Protein AF-A0A957Z2F9-F1 (afdb_monomer)

Radius of gyration: 18.83 Å; Cα contacts (8 Å, |Δi|>4): 96; chains: 1; bounding box: 48×30×66 Å

Nearest PDB structures (foldseek):
  8w6j-assembly1_A  TM=4.177E-01  e=9.562E+00  Escherichia coli K-12

Secondary structure (DSSP, 8-state):
-----HHHHHHHHHHHHHHHHHHHHHHHHHS-SSPPTTHHHHHHHHHHHHHHHHHHHHHHHHHHHTT-TTHHHHHHHHHHHHHHHHHHHHHHS----TTS---HHHHHHHHHHHHHHHHHHHHHHHHHHHHHHHHHHHHHHHHHH-

Structure (mmCIF, N/CA/C/O backbone):
data_AF-A0A957Z2F9-F1
#
_entry.id   AF-A0A957Z2F9-F1
#
loop_
_atom_site.group_PDB
_atom_site.id
_atom_site.type_symbol
_atom_site.label_atom_id
_atom_site.label_alt_id
_atom_site.label_comp_id
_atom_site.label_asym_id
_atom_site.label_entity_id
_atom_site.label_seq_id
_atom_site.pdbx_PDB_ins_code
_atom_site.Cartn_x
_atom_site.Cartn_y
_atom_site.Cartn_z
_atom_site.occupancy
_atom_site.B_iso_or_equiv
_atom_site.auth_seq_id
_atom_site.auth_comp_id
_atom_site.auth_asym_id
_atom_site.auth_atom_id
_atom_site.pdbx_PDB_model_num
ATOM 1 N N . MET A 1 1 ? -24.650 16.024 15.416 1.00 49.66 1 MET A N 1
ATOM 2 C CA . MET A 1 1 ? -23.796 15.038 14.707 1.00 49.66 1 MET A CA 1
ATOM 3 C C . MET A 1 1 ? -22.388 15.613 14.483 1.00 49.66 1 MET A C 1
ATOM 5 O O . MET A 1 1 ? -21.979 15.855 13.359 1.00 49.66 1 MET A O 1
ATOM 9 N N . ALA A 1 2 ? -21.629 15.891 15.548 1.00 54.16 2 ALA A N 1
ATOM 10 C CA . ALA A 1 2 ? -20.322 16.548 15.432 1.00 54.16 2 ALA A CA 1
ATOM 11 C C . ALA A 1 2 ? -19.326 15.977 16.454 1.00 54.16 2 ALA A C 1
ATOM 13 O O . ALA A 1 2 ? -19.703 15.738 17.595 1.00 54.16 2 ALA A O 1
ATOM 14 N N . ARG A 1 3 ? -18.056 15.824 16.035 1.00 46.41 3 ARG A N 1
ATOM 15 C CA . ARG A 1 3 ? -16.855 15.434 16.820 1.00 46.41 3 ARG A CA 1
ATOM 16 C C . ARG A 1 3 ? -16.539 13.941 17.011 1.00 46.41 3 ARG A C 1
ATOM 18 O O . ARG A 1 3 ? -16.205 13.511 18.109 1.00 46.41 3 ARG A O 1
ATOM 25 N N . GLN A 1 4 ? -16.452 13.180 15.920 1.00 51.62 4 GLN A N 1
ATOM 26 C CA . GLN A 1 4 ? -15.708 11.903 15.923 1.00 51.62 4 GLN A CA 1
ATOM 27 C C . GLN A 1 4 ? -14.600 11.814 14.853 1.00 51.62 4 GLN A C 1
ATOM 29 O O . GLN A 1 4 ? -14.082 10.735 14.588 1.00 51.62 4 GLN A O 1
ATOM 34 N N . TYR A 1 5 ? -14.194 12.953 14.276 1.00 53.09 5 TYR A N 1
ATOM 35 C CA . TYR A 1 5 ? -13.243 13.010 13.154 1.00 53.09 5 TYR A CA 1
ATOM 36 C C . TYR A 1 5 ? -11.752 13.103 13.544 1.00 53.09 5 TYR A C 1
ATOM 38 O O . TYR A 1 5 ? -10.897 12.724 12.752 1.00 53.09 5 TYR A O 1
ATOM 46 N N . ARG A 1 6 ? -11.397 13.565 14.754 1.00 59.09 6 ARG A N 1
ATOM 47 C CA . ARG A 1 6 ? -9.986 13.867 15.094 1.00 59.09 6 ARG A CA 1
ATOM 48 C C . ARG A 1 6 ? -9.042 12.666 15.296 1.00 59.09 6 ARG A C 1
ATOM 50 O O . ARG A 1 6 ? -7.904 12.762 14.855 1.00 59.09 6 ARG A O 1
ATOM 57 N N . PRO A 1 7 ? -9.426 11.546 15.940 1.00 63.69 7 PRO A N 1
ATOM 58 C CA . PRO A 1 7 ? -8.455 10.479 16.195 1.00 63.69 7 PRO A CA 1
ATOM 59 C C . PRO A 1 7 ? -8.168 9.615 14.957 1.00 63.69 7 PRO A C 1
ATOM 61 O O . PRO A 1 7 ? -7.138 8.955 14.901 1.00 63.69 7 PRO A O 1
ATOM 64 N N . GLN A 1 8 ? -9.062 9.596 13.963 1.00 73.69 8 GLN A N 1
ATOM 65 C CA . GLN A 1 8 ? -8.893 8.755 12.772 1.00 73.69 8 GLN A CA 1
ATOM 66 C C . GLN A 1 8 ? -7.920 9.365 11.757 1.00 73.69 8 GLN A C 1
ATOM 68 O O . GLN A 1 8 ? -7.133 8.628 11.165 1.00 73.69 8 GLN A O 1
ATOM 73 N N . SER A 1 9 ? -7.921 10.693 11.606 1.00 78.06 9 SER A N 1
ATOM 74 C CA . SER A 1 9 ? -6.989 11.388 10.711 1.00 78.06 9 SER A CA 1
ATOM 75 C C . SER A 1 9 ? -5.535 11.262 11.172 1.00 78.06 9 SER A C 1
ATOM 77 O O . SER A 1 9 ? -4.647 11.114 10.338 1.00 78.06 9 SER A O 1
ATOM 79 N N . MET A 1 10 ? -5.286 11.241 12.487 1.00 86.62 10 MET A N 1
ATOM 80 C CA . MET A 1 10 ? -3.939 11.057 13.036 1.00 86.62 10 MET A CA 1
ATOM 81 C C . MET A 1 10 ? -3.393 9.649 12.759 1.00 86.62 10 MET A C 1
ATOM 83 O O . MET A 1 10 ? -2.254 9.514 12.325 1.00 86.62 10 MET A O 1
ATOM 87 N N . ILE A 1 11 ? -4.208 8.601 12.948 1.00 88.44 11 ILE A N 1
ATOM 88 C CA . ILE A 1 11 ? -3.797 7.214 12.663 1.00 88.44 11 ILE A CA 1
ATOM 89 C C . ILE A 1 11 ? -3.487 7.047 11.171 1.00 88.44 11 ILE A C 1
ATOM 91 O O . ILE A 1 11 ? -2.458 6.467 10.826 1.00 88.44 11 ILE A O 1
ATOM 95 N N . GLY A 1 12 ? -4.342 7.582 10.292 1.00 91.38 12 GLY A N 1
ATOM 96 C CA . GLY A 1 12 ? -4.096 7.583 8.848 1.00 91.38 12 GLY A CA 1
ATOM 97 C C . GLY A 1 12 ? -2.802 8.313 8.480 1.00 91.38 12 GLY A C 1
ATOM 98 O O . GLY A 1 12 ? -1.986 7.764 7.747 1.00 91.38 12 GLY A O 1
ATOM 99 N N . GLY A 1 13 ? -2.579 9.503 9.049 1.00 93.31 13 GLY A N 1
ATOM 100 C CA . GLY A 1 13 ? -1.372 10.308 8.826 1.00 93.31 13 GLY A CA 1
ATOM 101 C C . GLY A 1 13 ? -0.088 9.588 9.224 1.00 93.31 13 GLY A C 1
ATOM 102 O O . GLY A 1 13 ? 0.844 9.516 8.430 1.00 93.31 13 GLY A O 1
ATOM 103 N N . VAL A 1 14 ? -0.059 8.987 10.417 1.00 93.69 14 VAL A N 1
ATOM 104 C CA . VAL A 1 14 ? 1.109 8.230 10.894 1.00 93.69 14 VAL A CA 1
ATOM 105 C C . VAL A 1 14 ? 1.379 7.010 10.010 1.00 93.69 14 VAL A C 1
ATOM 107 O O . VAL A 1 14 ? 2.522 6.790 9.623 1.00 93.69 14 VAL A O 1
ATOM 110 N N . ASN A 1 15 ? 0.347 6.242 9.639 1.00 95.25 15 ASN A N 1
ATOM 111 C CA . ASN A 1 15 ? 0.523 5.086 8.751 1.00 95.25 15 ASN A CA 1
ATOM 112 C C . ASN A 1 15 ? 1.054 5.503 7.373 1.00 95.25 15 ASN A C 1
ATOM 114 O O . ASN A 1 15 ? 1.953 4.853 6.854 1.00 95.25 15 ASN A O 1
ATOM 118 N N . ALA A 1 16 ? 0.524 6.583 6.796 1.00 95.56 16 ALA A N 1
ATOM 119 C CA . ALA A 1 16 ? 0.970 7.092 5.504 1.00 95.56 16 ALA A CA 1
ATOM 120 C C . ALA A 1 16 ? 2.424 7.580 5.548 1.00 95.56 16 ALA A C 1
ATOM 122 O O . ALA A 1 16 ? 3.207 7.233 4.669 1.00 95.56 16 ALA A O 1
ATOM 123 N N . ALA A 1 17 ? 2.801 8.325 6.591 1.00 96.69 17 ALA A N 1
ATOM 124 C CA . ALA A 1 17 ? 4.169 8.801 6.773 1.00 96.69 17 ALA A CA 1
ATOM 125 C C . ALA A 1 17 ? 5.156 7.637 6.950 1.00 96.69 17 ALA A C 1
ATOM 127 O O . ALA A 1 17 ? 6.179 7.599 6.274 1.00 96.69 17 ALA A O 1
ATOM 128 N N . LEU A 1 18 ? 4.831 6.659 7.804 1.00 95.75 18 LEU A N 1
ATOM 129 C CA . LEU A 1 18 ? 5.672 5.475 8.007 1.00 95.75 18 LEU A CA 1
ATOM 130 C C . LEU A 1 18 ? 5.788 4.636 6.733 1.00 95.75 18 LEU A C 1
ATOM 132 O O . LEU A 1 18 ? 6.885 4.202 6.399 1.00 95.75 18 LEU A O 1
ATOM 136 N N . PHE A 1 19 ? 4.683 4.445 6.008 1.00 95.88 19 PHE A N 1
ATOM 137 C CA . PHE A 1 19 ? 4.681 3.755 4.720 1.00 95.88 19 PHE A CA 1
ATOM 138 C C . PHE A 1 19 ? 5.591 4.465 3.712 1.00 95.88 19 PHE A C 1
ATOM 140 O O . PHE A 1 19 ? 6.436 3.820 3.096 1.00 95.88 19 PHE A O 1
ATOM 147 N N . PHE A 1 20 ? 5.450 5.787 3.578 1.00 97.12 20 PHE A N 1
ATOM 148 C CA . PHE A 1 20 ? 6.261 6.591 2.667 1.00 97.12 20 PHE A CA 1
ATOM 149 C C . PHE A 1 20 ? 7.747 6.511 3.017 1.00 97.12 20 PHE A C 1
ATOM 151 O O . PHE A 1 20 ? 8.557 6.203 2.151 1.00 97.12 20 PHE A O 1
ATOM 158 N N . ILE A 1 21 ? 8.102 6.737 4.285 1.00 97.44 21 ILE A N 1
ATOM 159 C CA . ILE A 1 21 ? 9.494 6.712 4.749 1.00 97.44 21 ILE A CA 1
ATOM 160 C C . ILE A 1 21 ? 10.102 5.322 4.552 1.00 97.44 21 ILE A C 1
ATOM 162 O O . ILE A 1 21 ? 11.200 5.217 4.016 1.00 97.44 21 ILE A O 1
ATOM 166 N N . PHE A 1 22 ? 9.394 4.259 4.943 1.00 96.12 22 PHE A N 1
ATOM 167 C CA . PHE A 1 22 ? 9.872 2.887 4.775 1.00 96.12 22 PHE A CA 1
ATOM 168 C C . PHE A 1 22 ? 10.186 2.581 3.307 1.00 96.12 22 PHE A C 1
ATOM 170 O O . PHE A 1 22 ? 11.292 2.149 2.992 1.00 96.12 22 PHE A O 1
ATOM 177 N N . TRP A 1 23 ? 9.247 2.855 2.400 1.00 95.06 23 TRP A N 1
ATOM 178 C CA . TRP A 1 23 ? 9.449 2.584 0.979 1.00 95.06 23 TRP A CA 1
ATOM 179 C C . TRP A 1 23 ? 10.476 3.511 0.335 1.00 95.06 23 TRP A C 1
ATOM 181 O O . TRP A 1 23 ? 11.217 3.065 -0.534 1.00 95.06 23 TRP A O 1
ATOM 191 N N . LEU A 1 24 ? 10.585 4.763 0.781 1.00 95.31 24 LEU A N 1
ATOM 192 C CA . LEU A 1 24 ? 11.642 5.664 0.332 1.00 95.31 24 LEU A CA 1
ATOM 193 C C . LEU A 1 24 ? 13.028 5.119 0.702 1.00 95.31 24 LEU A C 1
ATOM 195 O O . LEU A 1 24 ? 13.924 5.133 -0.136 1.00 95.31 24 LEU A O 1
ATOM 199 N N . LEU A 1 25 ? 13.193 4.596 1.921 1.00 95.88 25 LEU A N 1
ATOM 200 C CA . LEU A 1 25 ? 14.440 3.960 2.356 1.00 95.88 25 LEU A CA 1
ATOM 201 C C . LEU A 1 25 ? 14.745 2.692 1.552 1.00 95.88 25 LEU A C 1
ATOM 203 O O . LEU A 1 25 ? 15.884 2.506 1.138 1.00 95.88 25 LEU A O 1
ATOM 207 N N . VAL A 1 26 ? 13.739 1.849 1.288 1.00 93.88 26 VAL A N 1
ATOM 208 C CA . VAL A 1 26 ? 13.898 0.649 0.445 1.00 93.88 26 VAL A CA 1
ATOM 209 C C . VAL A 1 26 ? 14.327 1.026 -0.973 1.00 93.88 26 VAL A C 1
ATOM 211 O O . VAL A 1 26 ? 15.262 0.433 -1.503 1.00 93.88 26 VAL A O 1
ATOM 214 N N . LEU A 1 27 ? 13.685 2.032 -1.576 1.00 91.81 27 LEU A N 1
ATOM 215 C CA . LEU A 1 27 ? 14.050 2.519 -2.905 1.00 91.81 27 LEU A CA 1
ATOM 216 C C . LEU A 1 27 ? 15.472 3.088 -2.927 1.00 91.81 27 LEU A C 1
ATOM 218 O O . LEU A 1 27 ? 16.227 2.768 -3.837 1.00 91.81 27 LEU A O 1
ATOM 222 N N . LEU A 1 28 ? 15.853 3.895 -1.931 1.00 92.44 28 LEU A N 1
ATOM 223 C CA . LEU A 1 28 ? 17.206 4.452 -1.823 1.00 92.44 28 LEU A CA 1
ATOM 224 C C . LEU A 1 28 ? 18.270 3.366 -1.642 1.00 92.44 28 LEU A C 1
ATOM 226 O O . LEU A 1 28 ? 19.342 3.472 -2.221 1.00 92.44 28 LEU A O 1
ATOM 230 N N . ALA A 1 29 ? 17.977 2.324 -0.862 1.00 92.75 29 ALA A N 1
ATOM 231 C CA . ALA A 1 29 ? 18.894 1.207 -0.656 1.00 92.75 29 ALA A CA 1
ATOM 232 C C . ALA A 1 29 ? 19.101 0.359 -1.923 1.00 92.75 29 ALA A C 1
ATOM 234 O O . ALA A 1 29 ? 20.140 -0.280 -2.057 1.00 92.75 29 ALA A O 1
ATOM 235 N N . GLY A 1 30 ? 18.119 0.337 -2.830 1.00 88.44 30 GLY A N 1
ATOM 236 C CA . GLY A 1 30 ? 18.196 -0.388 -4.100 1.00 88.44 30 GLY A CA 1
ATOM 237 C C . GLY A 1 30 ? 18.630 0.455 -5.302 1.00 88.44 30 GLY A C 1
ATOM 238 O O . GLY A 1 30 ? 18.744 -0.097 -6.392 1.00 88.44 30 GLY A O 1
ATOM 239 N N . ALA A 1 31 ? 18.815 1.768 -5.145 1.00 89.44 31 ALA A N 1
ATOM 240 C CA . ALA A 1 31 ? 19.180 2.658 -6.242 1.00 89.44 31 ALA A CA 1
ATOM 241 C C . ALA A 1 31 ? 20.701 2.793 -6.376 1.00 89.44 31 ALA A C 1
ATOM 243 O O . ALA A 1 31 ? 21.412 2.927 -5.379 1.00 89.44 31 ALA A O 1
ATOM 244 N N . ASP A 1 32 ? 21.186 2.846 -7.617 1.00 85.56 32 ASP A N 1
ATOM 245 C CA . ASP A 1 32 ? 22.559 3.259 -7.905 1.00 85.56 32 ASP A CA 1
ATOM 246 C C . ASP A 1 32 ? 22.784 4.713 -7.463 1.00 85.56 32 ASP A C 1
ATOM 248 O O . ASP A 1 32 ? 21.878 5.548 -7.548 1.00 85.56 32 ASP A O 1
ATOM 252 N N . PHE A 1 33 ? 23.997 5.037 -7.004 1.00 83.94 33 PHE A N 1
ATOM 253 C CA . PHE A 1 33 ? 24.359 6.399 -6.609 1.00 83.94 33 PHE A CA 1
ATOM 254 C C . PHE A 1 33 ? 25.272 7.064 -7.654 1.00 83.94 33 PHE A C 1
ATOM 256 O O . PHE A 1 33 ? 26.355 6.542 -7.922 1.00 83.94 33 PHE A O 1
ATOM 263 N N . PRO A 1 34 ? 24.898 8.243 -8.200 1.00 84.50 34 PRO A N 1
ATOM 264 C CA . PRO A 1 34 ? 23.691 9.024 -7.897 1.00 84.50 34 PRO A CA 1
ATOM 265 C C . PRO A 1 34 ? 22.408 8.432 -8.524 1.00 84.50 34 PRO A C 1
ATOM 267 O O . PRO A 1 34 ? 22.482 7.887 -9.626 1.00 84.50 34 PRO A O 1
ATOM 270 N N . PRO A 1 35 ? 21.224 8.596 -7.887 1.00 84.94 35 PRO A N 1
ATOM 271 C CA . PRO A 1 35 ? 19.982 8.033 -8.407 1.00 84.94 35 PRO A CA 1
ATOM 272 C C . PRO A 1 35 ? 19.661 8.559 -9.812 1.00 84.94 35 PRO A C 1
ATOM 274 O O . PRO A 1 35 ? 19.727 9.774 -10.044 1.00 84.94 35 PRO A O 1
ATOM 277 N N . PRO A 1 36 ? 19.264 7.687 -10.755 1.00 85.81 36 PRO A N 1
ATOM 278 C CA . PRO A 1 36 ? 18.896 8.115 -12.096 1.00 85.81 36 PRO A CA 1
ATOM 279 C C . PRO A 1 36 ? 17.636 8.987 -12.060 1.00 85.81 36 PRO A C 1
ATOM 281 O O . PRO A 1 36 ? 16.808 8.881 -11.158 1.00 85.81 36 PRO A O 1
ATOM 284 N N . ARG A 1 37 ? 17.414 9.812 -13.091 1.00 85.12 37 ARG A N 1
ATOM 285 C CA . ARG A 1 37 ? 16.226 10.693 -13.174 1.00 85.12 37 ARG A CA 1
ATOM 286 C C . ARG A 1 37 ? 14.900 9.927 -13.044 1.00 85.12 37 ARG A C 1
ATOM 288 O O . ARG A 1 37 ? 13.945 10.455 -12.479 1.00 85.12 37 ARG A O 1
ATOM 295 N N . GLY A 1 38 ? 14.860 8.675 -13.512 1.00 82.31 38 GLY A N 1
ATOM 296 C CA . GLY A 1 38 ? 13.711 7.774 -13.369 1.00 82.31 38 GLY A CA 1
ATOM 297 C C . GLY A 1 38 ? 13.319 7.479 -11.915 1.00 82.31 38 GLY A C 1
ATOM 298 O O . GLY A 1 38 ? 12.152 7.219 -11.635 1.00 82.31 38 GLY A O 1
ATOM 299 N N . PHE A 1 39 ? 14.252 7.608 -10.969 1.00 86.81 39 PHE A N 1
ATOM 300 C CA . PHE A 1 39 ? 14.003 7.425 -9.540 1.00 86.81 39 PHE A CA 1
ATOM 301 C C . PHE A 1 39 ? 12.931 8.381 -8.999 1.00 86.81 39 PHE A C 1
ATOM 303 O O . PHE A 1 39 ? 12.120 7.992 -8.160 1.00 86.81 39 PHE A O 1
ATOM 310 N N . LEU A 1 40 ? 12.860 9.614 -9.515 1.00 89.12 40 LEU A N 1
ATOM 311 C CA . LEU A 1 40 ? 11.856 10.595 -9.083 1.00 89.12 40 LEU 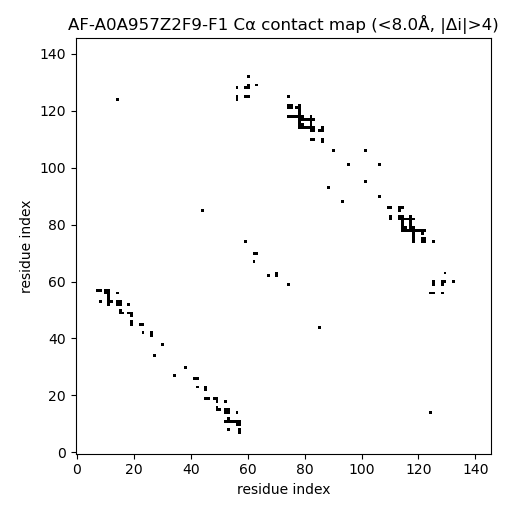A CA 1
ATOM 312 C C . LEU A 1 40 ? 10.423 10.123 -9.369 1.00 89.12 40 LEU A C 1
ATOM 314 O O . LEU A 1 40 ? 9.528 10.373 -8.561 1.00 89.12 40 LEU A O 1
ATOM 318 N N . TRP A 1 41 ? 10.206 9.385 -10.462 1.00 87.69 41 TRP A N 1
ATOM 319 C CA . TRP A 1 41 ? 8.903 8.786 -10.766 1.00 87.69 41 TRP A CA 1
ATOM 320 C C . TRP A 1 41 ? 8.518 7.703 -9.756 1.00 87.69 41 TRP A C 1
ATOM 322 O O . TRP A 1 41 ? 7.353 7.617 -9.357 1.00 87.69 41 TRP A O 1
ATOM 332 N N . MET A 1 42 ? 9.493 6.925 -9.277 1.00 87.75 42 MET A N 1
ATOM 333 C CA . MET A 1 42 ? 9.273 5.931 -8.223 1.00 87.75 42 MET A CA 1
ATOM 334 C C . MET A 1 42 ? 8.897 6.611 -6.905 1.00 87.75 42 MET A C 1
ATO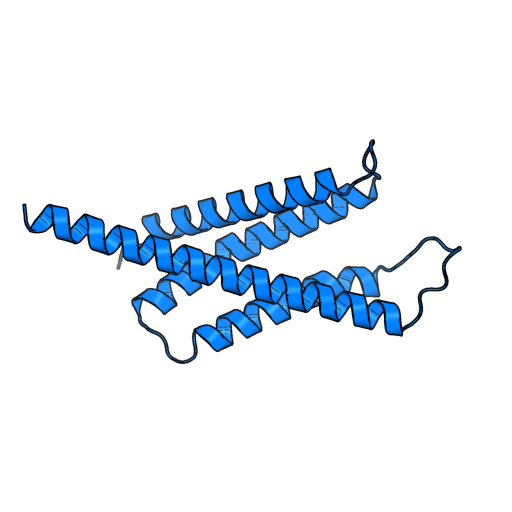M 336 O O . MET A 1 42 ? 7.909 6.233 -6.278 1.00 87.75 42 MET A O 1
ATOM 340 N N . VAL A 1 43 ? 9.620 7.668 -6.518 1.00 93.00 43 VAL A N 1
ATOM 341 C CA . VAL A 1 43 ? 9.317 8.454 -5.309 1.00 93.00 43 VAL A CA 1
ATOM 342 C C . VAL A 1 43 ? 7.917 9.064 -5.380 1.00 93.00 43 VAL A C 1
ATOM 344 O O . VAL A 1 43 ? 7.156 8.964 -4.416 1.00 93.00 43 VAL A O 1
ATOM 347 N N . LEU A 1 44 ? 7.542 9.647 -6.524 1.00 93.25 44 LEU A N 1
ATOM 348 C CA . LEU A 1 44 ? 6.203 10.200 -6.729 1.00 93.25 44 LEU A CA 1
ATOM 349 C C . LEU A 1 44 ? 5.122 9.116 -6.617 1.00 93.25 44 LEU A C 1
ATOM 351 O O . LEU A 1 44 ? 4.105 9.325 -5.958 1.00 93.25 44 LEU A O 1
ATOM 355 N N . THR A 1 45 ? 5.360 7.940 -7.199 1.00 91.12 45 THR A N 1
ATOM 356 C CA . THR A 1 45 ? 4.449 6.792 -7.095 1.00 91.12 45 THR A CA 1
ATOM 357 C C . THR A 1 45 ? 4.265 6.364 -5.639 1.00 91.12 45 THR A C 1
ATOM 359 O O . THR A 1 45 ? 3.136 6.190 -5.181 1.00 91.12 45 THR A O 1
ATOM 362 N N . VAL A 1 46 ? 5.352 6.273 -4.865 1.00 93.62 46 VAL A N 1
ATOM 363 C CA . VAL A 1 46 ? 5.287 5.958 -3.428 1.00 93.62 46 VAL A CA 1
ATOM 364 C C . VAL A 1 46 ? 4.542 7.045 -2.646 1.00 93.62 46 VAL A C 1
ATOM 366 O O . VAL A 1 46 ? 3.752 6.716 -1.760 1.00 93.62 46 VAL A O 1
ATOM 369 N N . ALA A 1 47 ? 4.717 8.325 -2.991 1.00 96.00 47 ALA A N 1
ATOM 370 C CA . ALA A 1 47 ? 3.976 9.431 -2.381 1.00 96.00 47 ALA A CA 1
ATOM 371 C C . ALA A 1 47 ? 2.464 9.329 -2.645 1.00 96.00 47 ALA A C 1
ATOM 373 O O . ALA A 1 47 ? 1.659 9.480 -1.723 1.00 96.00 47 ALA A O 1
ATOM 374 N N . LEU A 1 48 ? 2.065 9.008 -3.880 1.00 95.25 48 LEU A N 1
ATOM 375 C CA . LEU A 1 48 ? 0.662 8.777 -4.235 1.00 95.25 48 LEU A CA 1
ATOM 376 C C . LEU A 1 48 ? 0.086 7.575 -3.475 1.00 95.25 48 LEU A C 1
ATOM 378 O O . LEU A 1 48 ? -0.995 7.676 -2.890 1.00 95.25 48 LEU A O 1
ATOM 382 N N . CYS A 1 49 ? 0.830 6.469 -3.398 1.00 93.81 49 CYS A N 1
ATOM 383 C CA . CYS A 1 49 ? 0.455 5.303 -2.598 1.00 93.81 49 CYS A CA 1
ATOM 384 C C . CYS A 1 49 ? 0.285 5.659 -1.115 1.00 93.81 49 CYS A C 1
ATOM 386 O O . CYS A 1 49 ? -0.685 5.229 -0.492 1.00 93.81 49 CYS A O 1
ATOM 388 N N . ALA A 1 50 ? 1.161 6.491 -0.549 1.00 95.94 50 ALA A N 1
ATOM 389 C CA . ALA A 1 50 ? 1.016 6.981 0.819 1.00 95.94 50 ALA A CA 1
ATOM 390 C C . ALA A 1 50 ? -0.270 7.809 1.003 1.00 95.94 50 ALA A C 1
ATOM 392 O O . ALA A 1 50 ? -0.961 7.656 2.012 1.00 95.94 50 ALA A O 1
ATOM 393 N N . GLY A 1 51 ? -0.655 8.617 0.010 1.00 95.31 51 GLY A N 1
ATOM 394 C CA . GLY A 1 51 ? -1.953 9.300 -0.019 1.00 95.31 51 GLY A CA 1
ATOM 395 C C . GLY A 1 51 ? -3.140 8.326 -0.013 1.00 95.31 51 GLY A C 1
ATOM 396 O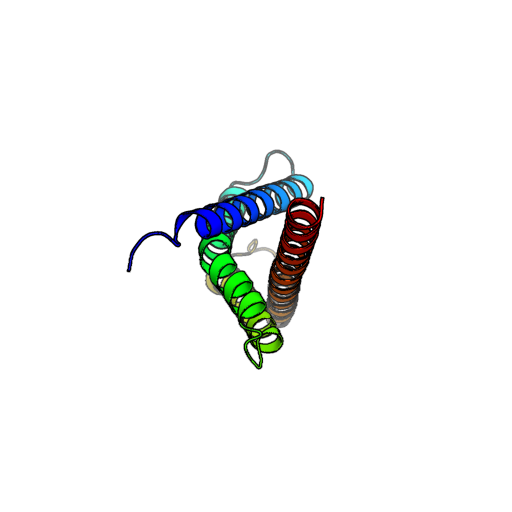 O . GLY A 1 51 ? -4.097 8.504 0.746 1.00 95.31 51 GLY A O 1
ATOM 397 N N . VAL A 1 52 ? -3.059 7.238 -0.783 1.00 94.12 52 VAL A N 1
ATOM 398 C CA . VAL A 1 52 ? -4.069 6.164 -0.755 1.00 94.12 52 VAL A CA 1
ATOM 399 C C . VAL A 1 52 ? -4.116 5.490 0.620 1.00 94.12 52 VAL A C 1
ATOM 401 O O . VAL A 1 52 ? -5.206 5.262 1.148 1.00 94.12 52 VAL A O 1
ATOM 404 N N . VAL A 1 53 ? -2.965 5.222 1.244 1.00 95.38 53 VAL A N 1
ATOM 405 C CA . VAL A 1 53 ? -2.881 4.674 2.609 1.00 95.38 53 VAL A CA 1
ATOM 406 C C . VAL A 1 53 ? -3.558 5.609 3.610 1.00 95.38 53 VAL A C 1
ATOM 408 O O . VAL A 1 53 ? -4.408 5.154 4.379 1.00 95.38 53 VAL A O 1
ATOM 411 N N . TYR A 1 54 ? -3.255 6.909 3.563 1.00 94.94 54 TYR A N 1
ATOM 412 C CA . TYR A 1 54 ? -3.889 7.922 4.410 1.00 94.94 54 TYR A CA 1
ATOM 413 C C . TYR A 1 54 ? -5.418 7.844 4.332 1.00 94.94 54 TYR A C 1
ATOM 415 O O . TYR A 1 54 ? -6.102 7.841 5.358 1.00 94.94 54 TYR A O 1
ATOM 423 N N . TRP A 1 55 ? -5.950 7.720 3.115 1.00 93.31 55 TRP A N 1
ATOM 424 C CA . TRP A 1 55 ? -7.386 7.664 2.870 1.00 93.31 55 TRP A CA 1
ATOM 425 C C . TRP A 1 55 ? -8.029 6.316 3.244 1.00 93.31 55 TRP A C 1
ATOM 427 O O . TRP A 1 55 ? -9.150 6.284 3.759 1.00 93.31 55 TRP A O 1
ATOM 437 N N . ARG A 1 56 ? -7.339 5.185 3.035 1.00 93.69 56 ARG A N 1
ATOM 438 C CA . ARG A 1 56 ? -7.892 3.838 3.286 1.00 93.69 56 ARG A CA 1
ATOM 439 C C . ARG A 1 56 ? -7.804 3.386 4.739 1.00 93.69 56 ARG A C 1
ATOM 441 O O . ARG A 1 56 ? -8.717 2.699 5.205 1.00 93.69 56 ARG A O 1
ATOM 448 N N . VAL A 1 57 ? -6.776 3.784 5.486 1.00 93.69 57 VAL A N 1
ATOM 449 C CA . VAL A 1 57 ? -6.568 3.351 6.882 1.00 93.69 57 VAL A CA 1
ATOM 450 C C . VAL A 1 57 ? -7.781 3.608 7.797 1.00 93.69 57 VAL A C 1
ATOM 452 O O . VAL A 1 57 ? -8.157 2.694 8.538 1.00 93.69 57 VAL A O 1
ATOM 455 N N . PRO A 1 58 ? -8.479 4.761 7.737 1.00 91.50 58 PRO A N 1
ATOM 456 C CA . PRO A 1 58 ? -9.709 4.968 8.505 1.00 91.50 58 PRO A CA 1
ATOM 457 C C . PRO A 1 58 ? -10.785 3.899 8.255 1.00 91.50 58 PRO A C 1
ATOM 459 O O . PRO A 1 58 ? -11.449 3.463 9.199 1.00 91.50 58 PRO A O 1
ATOM 462 N N . SER A 1 59 ? -10.922 3.419 7.012 1.00 92.38 59 SER A N 1
ATOM 463 C CA . SER A 1 59 ? -11.870 2.352 6.658 1.00 92.38 59 SER A CA 1
ATOM 464 C C . SER A 1 59 ? -11.488 1.023 7.306 1.00 92.38 59 SER A C 1
ATOM 466 O O . SER A 1 59 ? -12.347 0.339 7.864 1.00 92.38 59 SER A O 1
ATOM 468 N N . TYR A 1 60 ? -10.197 0.684 7.310 1.00 93.25 60 TYR A N 1
ATOM 469 C CA . TYR A 1 60 ? -9.685 -0.525 7.960 1.00 93.25 60 TYR A CA 1
ATOM 470 C C . TYR A 1 60 ? -9.951 -0.512 9.464 1.00 93.25 60 TYR A C 1
ATOM 472 O O . TYR A 1 60 ? -10.501 -1.471 10.011 1.00 93.25 60 TYR A O 1
ATOM 480 N N . VAL A 1 61 ? -9.659 0.612 10.120 1.00 90.88 61 VAL A N 1
ATOM 481 C CA . VAL A 1 61 ? -9.937 0.801 11.549 1.00 90.88 61 VAL A CA 1
ATOM 482 C C . VAL A 1 61 ? -11.439 0.707 11.834 1.00 90.88 61 VAL A C 1
ATOM 484 O O . VAL A 1 61 ? -11.849 0.085 12.819 1.00 90.88 61 VAL A O 1
ATOM 487 N N . ALA A 1 62 ? -12.286 1.291 10.982 1.00 90.56 62 ALA A N 1
ATOM 488 C CA . ALA A 1 62 ? -13.736 1.203 11.129 1.00 90.56 62 ALA A CA 1
ATOM 489 C C . ALA A 1 62 ? -14.234 -0.249 11.022 1.00 90.56 62 ALA A C 1
ATOM 491 O O . ALA A 1 62 ? -15.000 -0.689 11.880 1.00 90.56 62 ALA A O 1
ATOM 492 N N . TRP A 1 63 ? -13.761 -1.018 10.036 1.00 92.50 63 TRP A N 1
ATOM 493 C CA . TRP A 1 63 ? -14.145 -2.424 9.852 1.00 92.50 63 TRP A CA 1
ATOM 494 C C . TRP A 1 63 ? -13.725 -3.316 11.020 1.00 92.50 63 TRP A C 1
ATOM 496 O O . TRP A 1 63 ? -14.460 -4.236 11.385 1.00 92.50 63 TRP A O 1
ATOM 506 N N . GLN A 1 64 ? -12.577 -3.031 11.636 1.00 89.06 64 GLN A N 1
ATOM 507 C CA . GLN A 1 64 ? -12.127 -3.723 12.845 1.00 89.06 64 GLN A CA 1
ATOM 508 C C . GLN A 1 64 ? -13.057 -3.450 14.027 1.00 89.06 64 GLN A C 1
ATOM 510 O O . GLN A 1 64 ? -13.420 -4.370 14.761 1.00 89.06 64 GLN A O 1
ATOM 515 N N . ARG A 1 65 ? -13.479 -2.193 14.203 1.00 87.75 65 ARG A N 1
ATOM 516 C CA . ARG A 1 65 ? -14.365 -1.790 15.304 1.00 87.75 65 ARG A CA 1
ATOM 517 C C . ARG A 1 65 ? -15.759 -2.390 15.176 1.00 87.75 65 ARG A C 1
ATOM 519 O O . ARG A 1 65 ? -16.285 -2.874 16.171 1.00 87.75 65 ARG A O 1
ATOM 526 N N . THR A 1 66 ? -16.329 -2.380 13.974 1.00 90.88 66 THR A N 1
ATOM 527 C CA . THR A 1 66 ? -17.686 -2.887 13.710 1.00 90.88 66 THR A CA 1
ATOM 528 C C . THR A 1 66 ? -17.729 -4.385 13.421 1.00 90.88 66 THR A C 1
ATOM 530 O O . THR A 1 66 ? -18.800 -4.925 13.168 1.00 90.88 66 THR A O 1
ATOM 533 N N . ARG A 1 67 ? -16.574 -5.068 13.437 1.00 89.50 67 ARG A N 1
ATOM 534 C CA . ARG A 1 67 ? -16.425 -6.482 13.061 1.00 89.50 67 ARG A CA 1
ATOM 535 C C . ARG A 1 67 ? -17.084 -6.824 11.717 1.00 89.50 67 ARG A C 1
ATOM 537 O O . ARG A 1 67 ? -17.600 -7.925 11.553 1.00 89.50 67 ARG A O 1
ATOM 544 N N . ARG A 1 68 ? -17.014 -5.915 10.740 1.00 90.44 68 ARG A N 1
ATOM 545 C CA . ARG A 1 68 ? -17.667 -6.067 9.429 1.00 90.44 68 ARG A CA 1
ATOM 546 C C . ARG A 1 68 ? -17.371 -7.435 8.792 1.00 90.44 68 ARG A C 1
ATOM 548 O O . ARG A 1 68 ? -16.212 -7.858 8.738 1.00 90.44 68 ARG A O 1
ATOM 555 N N . ALA A 1 69 ? -18.408 -8.107 8.293 1.00 93.31 69 ALA A N 1
ATOM 556 C CA . ALA A 1 69 ? -18.270 -9.376 7.579 1.00 93.31 69 ALA A CA 1
ATOM 557 C C . ALA A 1 69 ? -17.447 -9.204 6.287 1.00 93.31 69 ALA A C 1
ATOM 559 O O . ALA A 1 69 ? -17.522 -8.168 5.620 1.00 93.31 69 ALA A O 1
ATOM 560 N N . GLY A 1 70 ? -16.625 -10.203 5.951 1.00 93.81 70 GLY A N 1
ATOM 561 C CA . GLY A 1 70 ? -15.794 -10.195 4.738 1.00 93.81 70 GLY A CA 1
ATOM 562 C C . GLY A 1 70 ? -14.659 -9.161 4.723 1.00 93.81 70 GLY A C 1
ATOM 563 O O . GLY A 1 70 ? -14.077 -8.909 3.671 1.00 93.81 70 GLY A O 1
ATOM 564 N N . ARG A 1 71 ? -14.320 -8.543 5.864 1.00 93.69 71 ARG A N 1
ATOM 565 C CA . ARG A 1 71 ? -13.268 -7.509 5.948 1.00 93.69 71 ARG A CA 1
ATOM 566 C C . ARG A 1 71 ? -11.902 -7.970 5.429 1.00 93.69 71 ARG A C 1
ATOM 568 O O . ARG A 1 71 ? -11.237 -7.201 4.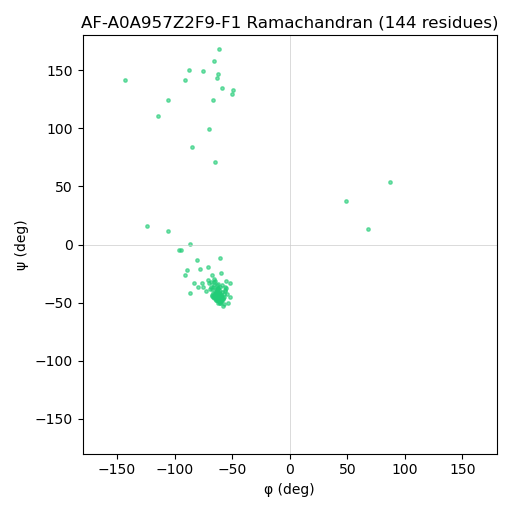754 1.00 93.69 71 ARG A O 1
ATOM 575 N N . TYR A 1 72 ? -11.513 -9.216 5.705 1.00 94.50 72 TYR A N 1
ATOM 576 C CA . TYR A 1 72 ? -10.225 -9.760 5.266 1.00 94.50 72 TYR A CA 1
ATOM 577 C C . TYR A 1 72 ? -10.160 -9.873 3.745 1.00 94.50 72 TYR A C 1
ATOM 579 O O . TYR A 1 72 ? -9.200 -9.413 3.144 1.00 94.50 72 TYR A O 1
ATOM 587 N N . TRP A 1 73 ? -11.226 -10.380 3.122 1.00 95.88 73 TRP A N 1
ATOM 588 C CA . TRP A 1 73 ? -11.318 -10.457 1.666 1.00 95.88 73 TRP A CA 1
ATOM 589 C C . TRP A 1 73 ? -11.248 -9.075 1.009 1.00 95.88 73 TRP A C 1
ATOM 591 O O . TRP A 1 73 ? -10.540 -8.889 0.030 1.00 95.88 73 TRP A O 1
ATOM 601 N N . ARG A 1 74 ? -11.904 -8.066 1.596 1.00 95.50 74 ARG A N 1
ATOM 602 C CA . ARG A 1 74 ? -11.818 -6.684 1.099 1.00 95.50 74 ARG A CA 1
ATOM 603 C C . ARG A 1 74 ? -10.395 -6.129 1.155 1.00 95.50 74 ARG A C 1
ATOM 605 O O . ARG A 1 74 ? -9.975 -5.510 0.191 1.00 95.50 74 ARG A O 1
ATOM 612 N N . VAL A 1 75 ? -9.658 -6.385 2.238 1.00 95.88 75 VAL A N 1
ATOM 613 C CA . VAL A 1 75 ? -8.243 -5.984 2.362 1.00 95.88 75 VAL A CA 1
ATOM 614 C C . VAL A 1 75 ? -7.379 -6.679 1.307 1.00 95.88 75 VAL A C 1
ATOM 616 O O . VAL A 1 75 ? -6.520 -6.039 0.708 1.00 95.88 75 VAL A O 1
ATOM 619 N N . VAL A 1 76 ? -7.631 -7.967 1.050 1.00 96.19 76 VAL A N 1
ATOM 620 C CA . VAL A 1 76 ? -6.953 -8.730 -0.009 1.00 96.19 76 VAL A CA 1
ATOM 621 C C . VAL A 1 76 ? -7.213 -8.096 -1.377 1.00 96.19 76 VAL A C 1
ATOM 623 O O . VAL A 1 76 ? -6.265 -7.793 -2.097 1.00 96.19 76 VAL A O 1
ATOM 626 N N . CYS A 1 77 ? -8.478 -7.828 -1.714 1.00 96.50 77 CYS A N 1
ATOM 627 C CA . CYS A 1 77 ? -8.840 -7.176 -2.972 1.00 96.50 77 CYS A CA 1
ATOM 628 C C . CYS A 1 77 ? -8.241 -5.771 -3.091 1.00 96.50 77 CYS A C 1
ATOM 630 O O . CYS A 1 77 ? -7.712 -5.440 -4.145 1.00 96.50 77 CYS A O 1
ATOM 632 N N . ASP A 1 78 ? -8.292 -4.963 -2.027 1.00 95.25 78 ASP A N 1
ATOM 633 C CA . ASP A 1 78 ? -7.705 -3.621 -2.018 1.00 95.25 78 ASP A CA 1
ATOM 634 C C . ASP A 1 78 ? -6.205 -3.681 -2.341 1.00 95.25 78 ASP A C 1
ATOM 636 O O . ASP A 1 78 ? -5.724 -2.912 -3.170 1.00 95.25 78 ASP A O 1
ATOM 640 N N . GLY A 1 79 ? -5.474 -4.612 -1.717 1.00 95.25 79 GLY A N 1
ATOM 641 C CA . GLY A 1 79 ? -4.045 -4.793 -1.950 1.00 95.25 79 GLY A CA 1
ATOM 642 C C . GLY A 1 79 ? -3.719 -5.280 -3.360 1.00 95.25 79 GLY A C 1
ATOM 643 O O . GLY A 1 79 ? -2.845 -4.709 -4.010 1.00 95.25 79 GLY A O 1
ATOM 644 N N . LEU A 1 80 ? -4.450 -6.281 -3.860 1.00 96.25 80 LEU A N 1
ATOM 645 C CA . LEU A 1 80 ? -4.275 -6.781 -5.227 1.00 96.25 80 LEU A CA 1
ATOM 646 C C . LEU A 1 80 ? -4.557 -5.687 -6.261 1.00 96.25 80 LEU A C 1
ATOM 648 O O . LEU A 1 80 ? -3.733 -5.457 -7.140 1.00 96.25 80 LEU A O 1
ATOM 652 N N . ILE A 1 81 ? -5.680 -4.972 -6.132 1.00 95.88 81 ILE A N 1
ATOM 653 C CA . ILE A 1 81 ? -6.046 -3.883 -7.047 1.00 95.88 81 ILE A CA 1
ATOM 654 C C . ILE A 1 81 ? -4.996 -2.773 -6.993 1.00 95.88 81 ILE A C 1
ATOM 656 O O . ILE A 1 81 ? -4.552 -2.320 -8.042 1.00 95.88 81 ILE A O 1
ATOM 660 N N . ALA A 1 82 ? -4.556 -2.359 -5.802 1.00 93.69 82 ALA A N 1
ATOM 661 C CA . ALA A 1 82 ? -3.523 -1.334 -5.670 1.00 93.69 82 ALA A CA 1
ATOM 662 C C . ALA A 1 82 ? -2.212 -1.754 -6.353 1.00 93.69 82 ALA A C 1
ATOM 664 O O . ALA A 1 82 ? -1.642 -0.972 -7.109 1.00 93.69 82 ALA A O 1
ATOM 665 N N . GLY A 1 83 ? -1.764 -2.995 -6.141 1.00 93.62 83 GLY A N 1
ATOM 666 C CA . GLY A 1 83 ? -0.561 -3.524 -6.784 1.00 93.62 83 GLY A CA 1
ATOM 667 C C . GLY A 1 83 ? -0.671 -3.578 -8.310 1.00 93.62 83 GLY A C 1
ATOM 668 O O . GLY A 1 83 ? 0.243 -3.147 -9.008 1.00 93.62 83 GLY A O 1
ATOM 669 N N . LEU A 1 84 ? -1.814 -4.027 -8.838 1.00 94.38 84 LEU A N 1
ATOM 670 C CA . LEU A 1 84 ? -2.078 -4.042 -10.281 1.00 94.38 84 LEU A CA 1
ATOM 671 C C . LEU A 1 84 ? -2.132 -2.626 -10.876 1.00 94.38 84 LEU A C 1
ATOM 673 O O . LEU A 1 84 ? -1.583 -2.394 -11.949 1.00 94.38 84 LEU A O 1
ATOM 677 N N . LEU A 1 85 ? -2.749 -1.666 -10.178 1.00 93.44 85 LEU A N 1
ATOM 678 C CA . LEU A 1 85 ? -2.797 -0.269 -10.618 1.00 93.44 85 LEU A CA 1
ATOM 679 C C . LEU A 1 85 ? -1.405 0.368 -10.658 1.00 93.44 85 LEU A C 1
ATOM 681 O O . LEU A 1 85 ? -1.112 1.122 -11.580 1.00 93.44 85 LEU A O 1
ATOM 685 N N . VAL A 1 86 ? -0.541 0.044 -9.694 1.00 90.69 86 VAL A N 1
ATOM 686 C CA . VAL A 1 86 ? 0.861 0.491 -9.691 1.00 90.69 86 VAL A CA 1
ATOM 687 C C . VAL A 1 86 ? 1.662 -0.167 -10.815 1.00 90.69 86 VAL A C 1
ATOM 689 O O . VAL A 1 86 ? 2.559 0.467 -11.358 1.00 90.69 86 VAL A O 1
ATOM 692 N N . ALA A 1 87 ? 1.335 -1.402 -11.202 1.00 90.38 87 ALA A N 1
ATOM 693 C CA . ALA A 1 87 ? 1.992 -2.098 -12.307 1.00 90.38 87 ALA A CA 1
ATOM 694 C C . ALA A 1 87 ? 1.636 -1.530 -13.692 1.00 90.38 87 ALA A C 1
ATOM 696 O O . ALA A 1 87 ? 2.469 -1.568 -14.596 1.00 90.38 87 ALA A O 1
ATOM 697 N N . LEU A 1 88 ? 0.429 -0.975 -13.866 1.00 89.31 88 LEU A N 1
ATOM 698 C CA . LEU A 1 88 ? -0.055 -0.476 -15.161 1.00 89.31 88 LEU A CA 1
ATOM 699 C C . LEU A 1 88 ? 0.894 0.538 -15.831 1.00 89.31 88 LEU A C 1
ATOM 701 O O . LEU A 1 88 ? 1.227 0.322 -16.997 1.00 89.31 88 LEU A O 1
ATOM 705 N N . PRO A 1 89 ? 1.379 1.600 -15.155 1.00 83.06 89 PRO A N 1
ATOM 706 C CA . PRO A 1 89 ? 2.329 2.535 -15.753 1.00 83.06 89 PRO A CA 1
ATOM 707 C C . PRO A 1 89 ? 3.604 1.876 -16.284 1.00 83.06 89 PRO A C 1
ATOM 709 O O . PRO A 1 89 ? 4.081 2.287 -17.333 1.00 83.06 89 PRO A O 1
ATOM 712 N N . PHE A 1 90 ? 4.135 0.839 -15.628 1.00 76.56 90 PHE A N 1
ATOM 713 C CA . PHE A 1 90 ? 5.355 0.157 -16.091 1.00 76.56 90 PHE A CA 1
ATOM 714 C C . PHE A 1 90 ? 5.153 -0.571 -17.419 1.00 76.56 90 PHE A C 1
ATOM 716 O O . PHE A 1 90 ? 6.087 -0.701 -18.205 1.00 76.56 90 PHE A O 1
ATOM 723 N N . VAL A 1 91 ? 3.932 -1.033 -17.679 1.00 79.75 91 VAL A N 1
ATOM 724 C CA . VAL A 1 91 ? 3.587 -1.726 -18.924 1.00 79.75 91 VAL A CA 1
ATOM 725 C C . VAL A 1 91 ? 3.196 -0.728 -20.008 1.00 79.75 91 VAL A C 1
ATOM 727 O O . VAL A 1 91 ? 3.626 -0.861 -21.148 1.00 79.75 91 VAL A O 1
ATOM 730 N N . LEU A 1 92 ? 2.416 0.297 -19.655 1.00 80.94 92 LEU A N 1
ATOM 731 C CA . LEU A 1 92 ? 1.911 1.292 -20.607 1.00 80.94 92 LEU A CA 1
ATOM 732 C C . LEU A 1 92 ? 2.971 2.310 -21.037 1.00 80.94 92 LEU A C 1
ATOM 734 O O . LEU A 1 92 ? 2.944 2.781 -22.168 1.00 80.94 92 LEU A O 1
ATOM 738 N N . LEU A 1 93 ? 3.891 2.659 -20.137 1.00 75.12 93 LEU A N 1
ATOM 739 C CA . LEU A 1 93 ? 4.970 3.621 -20.377 1.00 75.12 93 LEU A CA 1
ATOM 740 C C . LEU A 1 93 ? 6.324 2.922 -20.547 1.00 75.12 93 LEU A C 1
ATOM 742 O O . LEU A 1 93 ? 7.356 3.588 -20.507 1.00 75.12 93 LEU A O 1
ATOM 746 N N . GLY A 1 94 ? 6.313 1.591 -20.692 1.00 59.66 94 GLY A N 1
ATOM 747 C CA . GLY A 1 94 ? 7.475 0.708 -20.721 1.00 59.66 94 GLY A CA 1
ATOM 748 C C . GLY A 1 94 ? 8.394 0.932 -21.920 1.00 59.66 94 GLY A C 1
ATOM 749 O O . GLY A 1 94 ? 8.480 0.090 -22.805 1.00 59.66 94 GLY A O 1
ATOM 750 N N . GLY A 1 95 ? 9.110 2.053 -21.927 1.00 55.12 95 GLY A N 1
ATOM 751 C CA . GLY A 1 95 ? 10.356 2.236 -22.656 1.00 55.12 95 GLY A CA 1
ATOM 752 C C . GLY A 1 95 ? 11.499 1.719 -21.794 1.00 55.12 95 GLY A C 1
ATOM 753 O O . GLY A 1 95 ? 12.120 2.489 -21.064 1.00 55.12 95 GLY A O 1
ATOM 754 N N . GLY A 1 96 ? 11.741 0.406 -21.836 1.00 56.75 96 GLY A N 1
ATOM 755 C CA . GLY A 1 96 ? 13.024 -0.141 -21.396 1.00 56.75 96 GLY A CA 1
ATOM 756 C C . GLY A 1 96 ? 14.159 0.409 -22.261 1.00 56.75 96 GLY A C 1
ATOM 757 O O . GLY A 1 96 ? 13.916 1.014 -23.311 1.00 56.75 96 GLY A O 1
ATOM 758 N N . GLU A 1 97 ? 15.405 0.199 -21.835 1.00 54.97 97 GLU A N 1
ATOM 759 C CA . GLU A 1 97 ? 16.547 0.442 -22.714 1.00 54.97 97 GLU A CA 1
ATOM 760 C C . GLU A 1 97 ? 16.308 -0.269 -24.056 1.00 54.97 97 GLU A C 1
ATOM 762 O O . GLU A 1 97 ? 15.974 -1.457 -24.064 1.00 54.97 97 GLU A O 1
ATOM 767 N N . PRO A 1 98 ? 16.463 0.427 -25.198 1.00 57.50 98 PRO A N 1
ATOM 768 C CA . PRO A 1 98 ? 16.149 -0.129 -26.515 1.00 57.50 98 PRO A CA 1
ATOM 769 C C . PRO A 1 98 ? 16.971 -1.382 -26.864 1.00 57.50 98 PRO A C 1
ATOM 771 O O . PRO A 1 98 ? 16.658 -2.073 -27.829 1.00 57.50 98 PRO A O 1
ATOM 774 N N . SER A 1 99 ? 18.010 -1.688 -26.082 1.00 61.31 99 SER A N 1
ATOM 775 C CA . SER A 1 99 ? 18.863 -2.868 -26.205 1.00 61.31 99 SER A CA 1
ATOM 776 C C . SER A 1 99 ? 18.273 -4.151 -25.606 1.00 61.31 99 SER A C 1
ATOM 778 O O . SER A 1 99 ? 18.796 -5.226 -25.900 1.00 61.31 99 SER A O 1
ATOM 780 N N . VAL A 1 100 ? 17.202 -4.089 -24.803 1.00 69.12 100 VAL A N 1
ATOM 781 C CA . VAL A 1 100 ? 16.588 -5.276 -24.183 1.00 69.12 100 VAL A CA 1
ATOM 782 C C . VAL A 1 100 ? 15.184 -5.491 -24.739 1.00 69.12 100 VAL A C 1
ATOM 784 O O . VAL A 1 100 ? 14.251 -4.743 -24.452 1.00 69.12 100 VAL A O 1
ATOM 787 N N . THR A 1 101 ? 15.005 -6.555 -25.524 1.00 72.88 101 THR A N 1
ATOM 788 C CA . THR A 1 101 ? 13.681 -6.979 -25.993 1.00 72.88 101 THR A CA 1
ATOM 789 C C . THR A 1 101 ? 12.874 -7.532 -24.819 1.00 72.88 101 THR A C 1
ATOM 791 O O . THR A 1 101 ? 13.061 -8.686 -24.426 1.00 72.88 101 THR A O 1
ATOM 794 N N . VAL A 1 102 ? 11.983 -6.716 -24.256 1.00 76.69 102 VAL A N 1
ATOM 795 C CA . VAL A 1 102 ? 11.074 -7.135 -23.180 1.00 76.69 102 VAL A CA 1
ATOM 796 C C . VAL A 1 102 ? 10.080 -8.157 -23.728 1.00 76.69 102 VAL A C 1
ATOM 798 O O . VAL A 1 102 ? 9.381 -7.900 -24.711 1.00 76.69 102 VAL A O 1
ATOM 801 N N . ARG A 1 103 ? 10.012 -9.341 -23.116 1.00 86.81 103 ARG A N 1
ATOM 802 C CA . ARG A 1 103 ? 9.092 -10.404 -23.532 1.00 86.81 103 ARG A CA 1
ATOM 803 C C . ARG A 1 103 ? 7.747 -10.224 -22.820 1.00 86.81 103 ARG A C 1
ATOM 805 O O . ARG A 1 103 ? 7.716 -9.803 -21.667 1.00 86.81 103 ARG A O 1
ATOM 812 N N . PRO A 1 104 ? 6.618 -10.641 -23.426 1.00 85.50 104 PRO A N 1
ATOM 813 C CA . PRO A 1 104 ? 5.303 -10.589 -22.776 1.00 85.50 104 PRO A CA 1
ATOM 814 C C . PRO A 1 104 ? 5.254 -11.248 -21.388 1.00 85.50 104 PRO A C 1
ATOM 816 O O . PRO A 1 104 ? 4.539 -10.789 -20.499 1.00 85.50 104 PRO A O 1
ATOM 819 N N . VAL A 1 105 ? 6.042 -12.310 -21.191 1.00 89.12 105 VAL A N 1
ATOM 820 C CA . VAL A 1 105 ? 6.145 -13.016 -19.907 1.00 89.12 105 VAL A CA 1
ATOM 821 C C . VAL A 1 105 ? 6.739 -12.142 -18.796 1.00 89.12 105 VAL A C 1
ATOM 823 O O . VAL A 1 105 ? 6.319 -12.266 -17.647 1.00 89.12 105 VAL A O 1
ATOM 826 N N . ASP A 1 106 ? 7.637 -11.214 -19.130 1.00 86.44 106 ASP A N 1
ATOM 827 C CA . ASP A 1 106 ? 8.302 -10.344 -18.156 1.00 86.44 106 ASP A CA 1
ATOM 828 C C . ASP A 1 106 ? 7.296 -9.367 -17.534 1.00 86.44 106 ASP A C 1
ATOM 830 O O . ASP A 1 106 ? 7.296 -9.151 -16.321 1.00 86.44 106 ASP A O 1
ATOM 834 N N . TYR A 1 107 ? 6.355 -8.855 -18.335 1.00 86.50 107 TYR A N 1
ATOM 835 C CA . TYR A 1 107 ? 5.240 -8.054 -17.824 1.00 86.50 107 TYR A CA 1
ATOM 836 C C . TYR A 1 107 ? 4.348 -8.867 -16.884 1.00 86.50 107 TYR A C 1
ATOM 838 O O . TYR A 1 107 ? 3.966 -8.374 -15.824 1.00 86.50 107 TYR A O 1
ATOM 846 N N . GLY A 1 108 ? 4.050 -10.123 -17.236 1.00 90.25 108 GLY A N 1
ATOM 847 C CA . GLY A 1 108 ? 3.279 -11.027 -16.380 1.00 90.25 108 GLY A CA 1
ATOM 848 C C . GLY A 1 108 ? 3.924 -11.225 -15.005 1.00 90.25 108 GLY A C 1
ATOM 849 O O . GLY A 1 108 ? 3.236 -11.157 -13.985 1.00 90.25 108 GLY A O 1
ATOM 850 N N . ILE A 1 109 ? 5.250 -11.388 -14.968 1.00 89.94 109 ILE A N 1
ATOM 851 C CA . ILE A 1 109 ? 6.020 -11.495 -13.721 1.00 89.94 109 ILE A CA 1
ATOM 852 C C . ILE A 1 109 ? 5.928 -10.193 -12.920 1.00 89.94 109 ILE A C 1
ATOM 854 O O . ILE A 1 109 ? 5.610 -10.235 -11.731 1.00 89.94 109 ILE A O 1
ATOM 858 N N . TRP A 1 110 ? 6.134 -9.035 -13.552 1.00 89.00 110 TRP A N 1
ATOM 859 C CA . TRP A 1 110 ? 6.033 -7.738 -12.875 1.00 89.00 110 TRP A CA 1
ATOM 860 C C . TRP A 1 110 ? 4.651 -7.485 -12.274 1.00 89.00 110 TRP A C 1
ATOM 862 O O . TRP A 1 110 ? 4.553 -7.067 -11.118 1.00 89.00 110 TRP A O 1
ATOM 872 N N . PHE A 1 111 ? 3.581 -7.797 -13.008 1.00 92.44 111 PHE A N 1
ATOM 873 C CA . PHE A 1 111 ? 2.219 -7.722 -12.483 1.00 92.44 111 PHE A CA 1
ATOM 874 C C . PHE A 1 111 ? 2.029 -8.630 -11.269 1.00 92.44 111 PHE A C 1
ATOM 876 O O . PHE A 1 111 ? 1.483 -8.185 -10.261 1.00 92.44 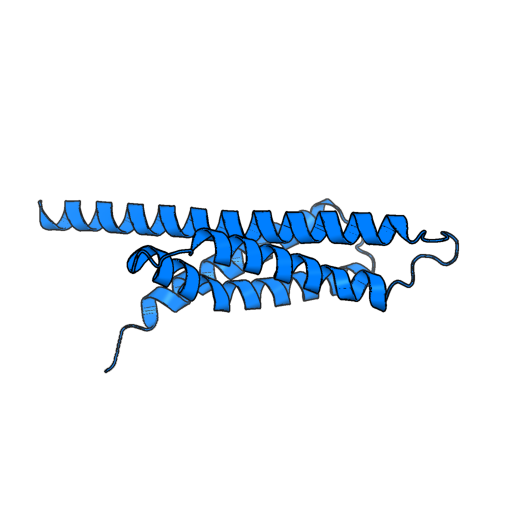111 PHE A O 1
ATOM 883 N N . ALA A 1 112 ? 2.494 -9.879 -11.338 1.00 94.38 112 ALA A N 1
ATOM 884 C CA . ALA A 1 112 ? 2.374 -10.822 -10.232 1.00 94.38 112 ALA A CA 1
ATOM 885 C C . ALA A 1 112 ? 3.138 -10.344 -8.987 1.00 94.38 112 ALA A C 1
ATOM 887 O O . ALA A 1 112 ? 2.594 -10.376 -7.879 1.00 94.38 112 ALA A O 1
ATOM 888 N N . VAL A 1 113 ? 4.368 -9.851 -9.160 1.00 94.06 113 VAL A N 1
ATOM 889 C CA . VAL A 1 113 ? 5.194 -9.309 -8.071 1.00 94.06 113 VAL A CA 1
ATOM 890 C C . VAL A 1 113 ? 4.524 -8.090 -7.440 1.00 94.06 113 VAL A C 1
ATOM 892 O O . VAL A 1 113 ? 4.343 -8.056 -6.223 1.00 94.06 113 VAL A O 1
ATOM 895 N N . LEU A 1 114 ? 4.096 -7.111 -8.241 1.00 93.25 114 LEU A N 1
ATOM 896 C CA . LEU A 1 114 ? 3.491 -5.881 -7.727 1.00 93.25 114 LEU A CA 1
ATOM 897 C C . LEU A 1 114 ? 2.113 -6.123 -7.100 1.00 93.25 114 LEU A C 1
ATOM 899 O O . LEU A 1 114 ? 1.829 -5.565 -6.039 1.00 93.25 114 LEU A O 1
ATOM 903 N N . ALA A 1 115 ? 1.287 -7.006 -7.671 1.00 95.62 115 ALA A N 1
ATOM 904 C CA . ALA A 1 115 ? 0.034 -7.445 -7.055 1.00 95.62 115 ALA A CA 1
ATOM 905 C C . ALA A 1 115 ? 0.280 -8.109 -5.692 1.00 95.62 115 ALA A C 1
ATOM 907 O O . ALA A 1 115 ? -0.391 -7.784 -4.711 1.00 95.62 115 ALA A O 1
ATOM 908 N N . SER A 1 116 ? 1.281 -8.991 -5.611 1.00 96.50 116 SER A N 1
ATOM 909 C CA . SER A 1 116 ? 1.656 -9.670 -4.366 1.00 96.50 116 SER A CA 1
ATOM 910 C C . SER A 1 116 ? 2.176 -8.682 -3.318 1.00 96.50 116 SER A C 1
ATOM 912 O O . SER A 1 116 ? 1.776 -8.746 -2.157 1.00 96.50 116 SER A O 1
ATOM 914 N N . MET A 1 117 ? 3.005 -7.714 -3.714 1.00 94.75 117 MET A N 1
ATOM 915 C CA . MET A 1 117 ? 3.477 -6.652 -2.820 1.00 94.75 117 MET A CA 1
ATOM 916 C C . MET A 1 117 ? 2.332 -5.758 -2.333 1.00 94.75 117 MET A C 1
ATOM 918 O O . MET A 1 117 ? 2.265 -5.434 -1.147 1.00 94.75 117 MET A O 1
ATOM 922 N N . GLY A 1 118 ? 1.396 -5.391 -3.212 1.00 95.69 118 GLY A N 1
ATOM 923 C CA . GLY A 1 118 ? 0.194 -4.645 -2.840 1.00 95.69 118 GLY A CA 1
ATOM 924 C C . GLY A 1 118 ? -0.660 -5.400 -1.816 1.00 95.69 118 GLY A C 1
ATOM 925 O O . GLY A 1 118 ? -1.070 -4.829 -0.802 1.00 95.69 118 GLY A O 1
ATOM 926 N N . LEU A 1 119 ? -0.852 -6.706 -2.027 1.00 97.06 119 LEU A N 1
ATOM 927 C CA . LEU A 1 119 ? -1.521 -7.609 -1.091 1.00 97.06 119 LEU A CA 1
ATOM 928 C C . LEU A 1 119 ? -0.834 -7.628 0.283 1.00 97.06 119 LEU A C 1
ATOM 930 O O . LEU A 1 119 ? -1.493 -7.394 1.300 1.00 97.06 119 LEU A O 1
ATOM 934 N N . VAL A 1 120 ? 0.479 -7.876 0.318 1.00 96.88 120 VAL A N 1
ATOM 935 C CA . VAL A 1 120 ? 1.268 -7.929 1.560 1.00 96.88 120 VAL A CA 1
ATOM 936 C C . VAL A 1 120 ? 1.195 -6.598 2.307 1.00 96.88 120 VAL A C 1
ATOM 938 O O . VAL A 1 120 ? 0.923 -6.586 3.507 1.00 96.88 120 VAL A O 1
ATOM 941 N N . ASN A 1 121 ? 1.345 -5.474 1.604 1.00 94.56 121 ASN A N 1
ATOM 942 C CA . ASN A 1 121 ? 1.247 -4.139 2.192 1.00 94.56 121 ASN A CA 1
ATOM 943 C C . ASN A 1 121 ? -0.136 -3.876 2.808 1.00 94.56 121 ASN A C 1
ATOM 945 O O . ASN A 1 121 ? -0.230 -3.417 3.949 1.00 94.56 121 ASN A O 1
ATOM 949 N N . ALA A 1 122 ? -1.219 -4.184 2.089 1.00 95.69 122 ALA A N 1
ATOM 950 C CA . ALA A 1 122 ? -2.576 -3.989 2.595 1.00 95.69 122 ALA A CA 1
ATOM 951 C C . ALA A 1 122 ? -2.855 -4.863 3.827 1.00 95.69 122 ALA A C 1
ATOM 953 O O . ALA A 1 122 ? -3.411 -4.379 4.818 1.00 95.69 122 ALA A O 1
ATOM 954 N N . ALA A 1 123 ? -2.425 -6.127 3.792 1.00 96.19 123 ALA A N 1
ATOM 955 C CA . ALA A 1 123 ? -2.545 -7.050 4.914 1.00 96.19 123 ALA A CA 1
ATOM 956 C C . ALA A 1 123 ? -1.745 -6.572 6.136 1.00 96.19 123 ALA A C 1
ATOM 958 O O . ALA A 1 123 ? -2.284 -6.548 7.245 1.00 96.19 123 ALA A O 1
ATOM 959 N N . ALA A 1 124 ? -0.499 -6.130 5.939 1.00 95.00 124 ALA A N 1
ATOM 960 C CA . ALA A 1 124 ? 0.362 -5.610 6.998 1.00 95.00 124 ALA A CA 1
ATOM 961 C C . ALA A 1 124 ? -0.229 -4.348 7.640 1.00 95.00 124 ALA A C 1
ATOM 963 O O . ALA A 1 124 ? -0.375 -4.291 8.862 1.00 95.00 124 ALA A O 1
ATOM 964 N N . LEU A 1 125 ? -0.659 -3.372 6.832 1.00 94.81 125 LEU A N 1
ATOM 965 C CA . LEU A 1 125 ? -1.330 -2.164 7.321 1.00 94.81 125 LEU A CA 1
ATOM 966 C C . LEU A 1 125 ? -2.579 -2.512 8.131 1.00 94.81 125 LEU A C 1
ATOM 968 O O . LEU A 1 125 ? -2.800 -1.966 9.214 1.00 94.81 125 LEU A O 1
ATOM 972 N N . TYR A 1 126 ? -3.399 -3.440 7.639 1.00 94.88 126 TYR A N 1
ATOM 973 C CA . TYR A 1 126 ? -4.578 -3.884 8.368 1.00 94.88 126 TYR A CA 1
ATOM 974 C C . TYR A 1 126 ? -4.204 -4.537 9.710 1.00 94.88 126 TYR A C 1
ATOM 976 O O . TYR A 1 126 ? -4.770 -4.178 10.745 1.00 94.88 126 TYR A O 1
ATOM 984 N N . ALA A 1 127 ? -3.227 -5.447 9.724 1.00 94.00 127 ALA A N 1
ATOM 985 C CA . ALA A 1 127 ? -2.781 -6.146 10.928 1.00 94.00 127 ALA A CA 1
ATOM 986 C C . ALA A 1 127 ? -2.183 -5.194 11.978 1.00 94.00 127 ALA A C 1
ATOM 988 O O . ALA A 1 127 ? -2.588 -5.235 13.140 1.00 94.00 127 ALA A O 1
ATOM 989 N N . ILE A 1 128 ? -1.291 -4.284 11.575 1.00 92.62 128 ILE A N 1
ATOM 990 C CA . ILE A 1 128 ? -0.681 -3.285 12.465 1.00 92.62 128 ILE A CA 1
ATOM 991 C C . ILE A 1 128 ? -1.766 -2.432 13.129 1.00 92.62 128 ILE A C 1
ATOM 993 O O . ILE A 1 128 ? -1.781 -2.280 14.352 1.00 92.62 128 ILE A O 1
ATOM 997 N N . ASN A 1 129 ? -2.734 -1.939 12.351 1.00 92.56 129 ASN A N 1
ATOM 998 C CA . ASN A 1 129 ? -3.827 -1.135 12.900 1.00 92.56 129 ASN A CA 1
ATOM 999 C C . ASN A 1 129 ? -4.737 -1.941 13.843 1.00 92.56 129 ASN A C 1
ATOM 1001 O O . ASN A 1 129 ? -5.212 -1.392 14.841 1.00 92.56 129 ASN A O 1
ATOM 1005 N N . ALA A 1 130 ? -4.918 -3.247 13.600 1.00 90.38 130 ALA A N 1
ATOM 1006 C CA . ALA A 1 130 ? -5.645 -4.123 14.522 1.00 90.38 130 ALA A CA 1
ATOM 1007 C C . ALA A 1 130 ? -4.929 -4.221 15.876 1.00 90.38 130 ALA A C 1
ATOM 1009 O O . ALA A 1 130 ? -5.560 -4.071 16.925 1.00 90.38 130 ALA A O 1
ATOM 1010 N N . LEU A 1 131 ? -3.610 -4.437 15.855 1.00 90.25 131 LEU A N 1
ATOM 1011 C CA . LEU A 1 131 ? -2.785 -4.561 17.057 1.00 90.25 131 LEU A CA 1
ATOM 1012 C C . LEU A 1 131 ? -2.785 -3.267 17.878 1.00 90.25 131 LEU A C 1
ATOM 1014 O O . LEU A 1 131 ? -3.001 -3.304 19.092 1.00 90.25 131 LEU A O 1
ATOM 1018 N N . VAL A 1 132 ? -2.616 -2.116 17.221 1.00 87.94 132 VAL A N 1
ATOM 1019 C CA . VAL A 1 132 ? -2.670 -0.799 17.877 1.00 87.94 132 VAL A CA 1
ATOM 1020 C C . VAL A 1 132 ? -4.039 -0.576 18.527 1.00 87.94 132 VAL A C 1
ATOM 1022 O O . VAL A 1 132 ? -4.116 -0.203 19.700 1.00 87.94 132 VAL A O 1
ATOM 1025 N N . ALA A 1 133 ? -5.130 -0.875 17.815 1.00 86.25 133 ALA A N 1
ATOM 1026 C CA . ALA A 1 133 ? -6.482 -0.736 18.350 1.00 86.25 133 ALA A CA 1
ATOM 1027 C C . ALA A 1 133 ? -6.740 -1.651 19.564 1.00 86.25 133 ALA A C 1
ATOM 1029 O O . ALA A 1 133 ? -7.414 -1.235 20.512 1.00 86.25 133 ALA A O 1
ATOM 1030 N N . HIS A 1 134 ? -6.197 -2.872 19.562 1.00 86.06 134 HIS A N 1
ATOM 1031 C CA . HIS A 1 134 ? -6.265 -3.789 20.703 1.00 86.06 134 HIS A CA 1
ATOM 1032 C C . HIS A 1 134 ? -5.514 -3.246 21.926 1.00 86.06 134 HIS A C 1
ATOM 1034 O O . HIS A 1 134 ? -6.089 -3.203 23.017 1.00 86.06 134 HIS A O 1
ATOM 1040 N N . LYS A 1 135 ? -4.275 -2.765 21.749 1.00 85.50 135 LYS A N 1
ATOM 1041 C CA . LYS A 1 135 ? -3.470 -2.195 22.845 1.00 85.50 135 LYS A CA 1
ATOM 1042 C C . LYS A 1 135 ? -4.130 -0.967 23.477 1.00 85.50 135 LYS A C 1
ATOM 1044 O O . LYS A 1 135 ? -4.190 -0.867 24.701 1.00 85.50 135 LYS A O 1
ATOM 1049 N N . MET A 1 136 ? -4.702 -0.074 22.666 1.00 84.62 136 MET A N 1
ATOM 1050 C CA . MET A 1 136 ? -5.412 1.108 23.176 1.00 84.62 136 MET A CA 1
ATOM 1051 C C . MET A 1 136 ? -6.641 0.748 24.022 1.00 84.62 136 MET A C 1
ATOM 1053 O O . MET A 1 136 ? -6.918 1.414 25.019 1.00 84.62 136 MET A O 1
ATOM 1057 N N . LYS A 1 137 ? -7.385 -0.303 23.646 1.00 82.81 137 LYS A N 1
ATOM 1058 C CA . LYS A 1 137 ? -8.525 -0.783 24.445 1.00 82.81 137 LYS A CA 1
ATOM 1059 C C . LYS A 1 137 ? -8.076 -1.349 25.792 1.00 82.81 137 LYS A C 1
ATOM 1061 O O . LYS A 1 137 ? -8.689 -1.018 26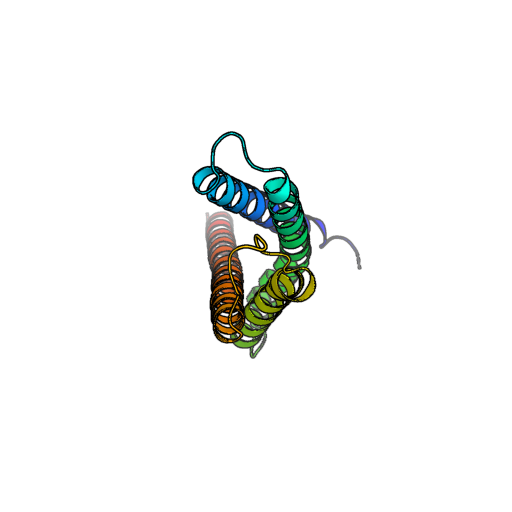.802 1.00 82.81 137 LYS A O 1
ATOM 1066 N N . ALA A 1 138 ? -7.014 -2.156 25.807 1.00 84.50 138 ALA A N 1
ATOM 1067 C CA . ALA A 1 138 ? -6.477 -2.744 27.033 1.00 84.50 138 ALA A CA 1
ATOM 1068 C C . ALA A 1 138 ? -5.995 -1.669 28.024 1.00 84.50 138 ALA A C 1
ATOM 1070 O O . ALA A 1 138 ? -6.407 -1.677 29.180 1.00 84.50 138 ALA A O 1
ATOM 1071 N N . ALA A 1 139 ? -5.219 -0.686 27.552 1.00 83.12 139 ALA A N 1
ATOM 1072 C CA . ALA A 1 139 ? -4.727 0.414 28.386 1.00 83.12 139 ALA A CA 1
ATOM 1073 C C . ALA A 1 139 ? -5.861 1.258 28.993 1.00 83.12 139 ALA A C 1
ATOM 1075 O O . ALA A 1 139 ? -5.782 1.693 30.139 1.00 83.12 139 ALA A O 1
ATOM 1076 N N . ARG A 1 140 ? -6.948 1.469 28.239 1.00 86.38 140 ARG A N 1
ATOM 1077 C CA . ARG A 1 140 ? -8.111 2.212 28.734 1.00 86.38 140 ARG A CA 1
ATOM 1078 C C . ARG A 1 140 ? -8.857 1.463 29.839 1.00 86.38 140 ARG A C 1
ATOM 1080 O O . ARG A 1 140 ? -9.343 2.119 30.750 1.00 86.38 140 ARG A O 1
ATOM 1087 N N . LYS A 1 141 ? -8.946 0.131 29.756 1.00 85.31 141 LYS A N 1
ATOM 1088 C CA . LYS A 1 141 ? -9.587 -0.697 30.787 1.00 85.31 141 LYS A CA 1
ATOM 1089 C C . LYS A 1 141 ? -8.833 -0.600 32.119 1.00 85.31 141 LYS A C 1
ATOM 1091 O O . LYS A 1 141 ? -9.448 -0.304 33.129 1.00 85.31 141 LYS A O 1
ATOM 1096 N N . ILE A 1 142 ? -7.501 -0.710 32.085 1.00 87.62 142 ILE A N 1
ATOM 1097 C CA . ILE A 1 142 ? -6.643 -0.586 33.280 1.00 87.62 142 ILE A CA 1
ATOM 1098 C C . ILE A 1 142 ? -6.866 0.754 33.999 1.00 87.62 142 ILE A C 1
ATOM 1100 O O . ILE A 1 142 ? -6.934 0.784 35.217 1.00 87.62 142 ILE A O 1
ATOM 1104 N N . LYS A 1 143 ? -7.033 1.853 33.251 1.00 85.50 143 LYS A N 1
ATOM 1105 C CA . LYS A 1 143 ? -7.280 3.187 33.825 1.00 85.50 143 LYS A CA 1
ATOM 1106 C C . LYS A 1 143 ? -8.673 3.359 34.464 1.00 85.50 143 LYS A C 1
ATOM 1108 O O . LYS A 1 143 ? -8.875 4.330 35.179 1.00 85.50 143 LYS A O 1
ATOM 1113 N N . MET A 1 144 ? -9.657 2.518 34.138 1.00 82.25 144 MET A N 1
ATOM 1114 C CA . MET A 1 144 ? -10.997 2.599 34.747 1.00 82.25 144 MET A CA 1
ATOM 1115 C C . MET A 1 144 ? -11.124 1.735 36.003 1.00 82.25 144 MET A C 1
ATOM 1117 O O . MET A 1 144 ? -11.955 2.040 36.851 1.00 82.25 144 MET A O 1
ATOM 1121 N N . ASP A 1 145 ? -10.323 0.673 36.092 1.00 87.19 145 ASP A N 1
ATOM 1122 C CA . ASP A 1 145 ? -10.409 -0.333 37.152 1.00 87.19 145 ASP A CA 1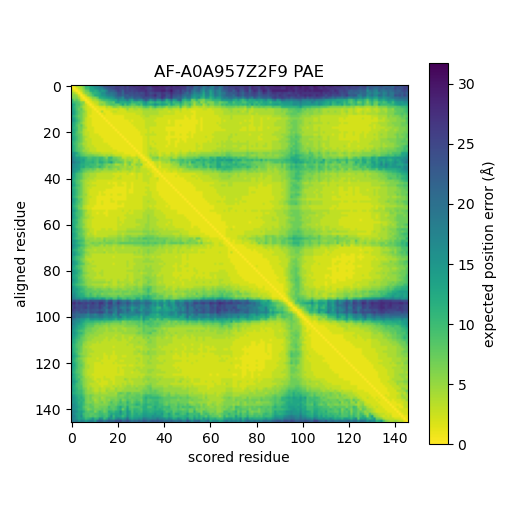
ATOM 1123 C C . ASP A 1 145 ? -9.444 -0.053 38.330 1.00 87.19 145 ASP A C 1
ATOM 1125 O O . ASP A 1 145 ? -9.466 -0.795 39.311 1.00 87.19 145 ASP A O 1
ATOM 1129 N N . GLY A 1 146 ? -8.592 0.979 38.243 1.00 78.31 146 GLY A N 1
ATOM 1130 C CA . GLY A 1 146 ? -7.628 1.379 39.280 1.00 78.31 146 GLY A CA 1
ATOM 1131 C C . GLY A 1 146 ? -7.678 2.869 39.567 1.00 78.31 146 GLY A C 1
ATOM 1132 O O . GLY A 1 146 ? -7.511 3.222 40.752 1.00 78.31 146 GLY A O 1
#

Solvent-accessible surface area (backbone atoms only — not comparable to full-atom values): 8059 Å² total; per-residue (Å²): 143,84,87,84,64,72,72,46,56,52,55,10,48,52,53,14,51,52,51,33,52,53,52,50,52,53,50,57,74,72,46,62,88,79,69,57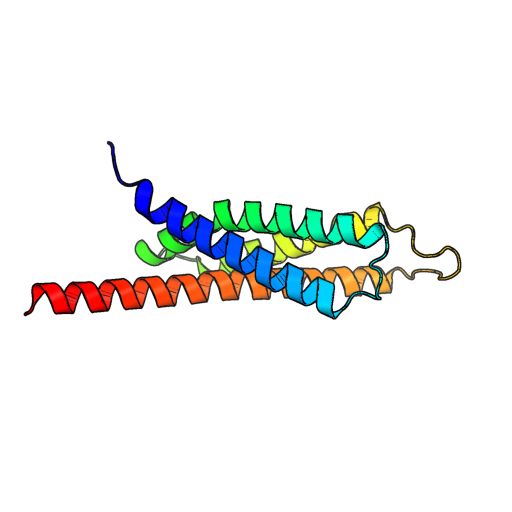,80,69,50,58,58,54,52,50,51,44,50,53,50,18,53,51,40,32,66,47,41,46,55,50,55,49,38,64,74,69,61,46,84,66,51,67,59,50,37,43,50,52,7,32,51,52,11,40,59,65,32,45,56,60,68,76,66,56,76,62,65,91,86,56,86,81,51,76,66,56,55,54,50,49,36,52,52,32,17,50,50,22,25,51,50,34,48,47,55,47,49,54,53,51,53,53,55,52,52,55,52,54,56,53,50,57,68,73,77,108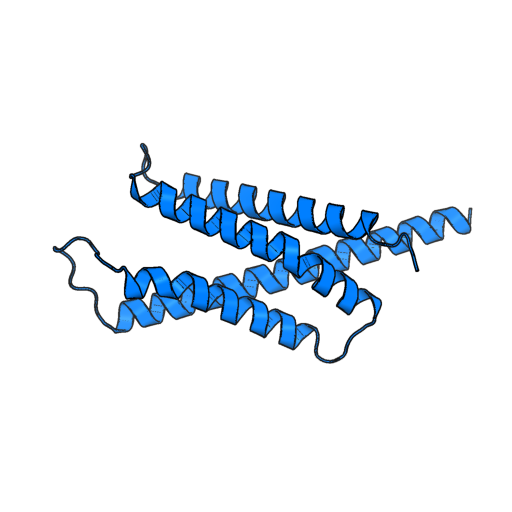

Foldseek 3Di:
DDDPPPPLLVLLLVLLVCQLVVVVVVLVVPADPPHDPCSVVVSVLSNVVSVVSSVCLSVLLVCLVVVDPCSLVVLLVQLLVSLQVSLVCCVVVVPDPPPDDDDPVNSVVSSVVSSVVSNVSSVVSSVVSNVVVVVVVVVVVVVVVD

pLDDT: mean 87.29, std 11.4, range [46.41, 97.44]

Sequence (146 aa):
MARQYRPQSMIGGVNAALFFIFWLLVLLAGADFPPPRGFLWMVLTVALCAGVVYWRVPSYVAWQRTRRAGRYWRVVCDGLIAGLLVALPFVLLGGGEPSVTVRPVDYGIWFAVLASMGLVNAAALYAINALVAHKMKAARKIKMDG

Mean predicted aligned error: 6.25 Å